Protein AF-A0A534KHP3-F1 (afdb_monomer_lite)

Secondary structure (DSSP, 8-state):
-IIIIIS---HHHHHHHHHHHHHT--S-HHHHHHHHHHHHHHHHHHHTT--HHHHHHHHHHHHHHHHHHHTT-

Radius of gyration: 12.61 Å; chains: 1; bounding box: 28×21×36 Å

pLDDT: mean 93.67, std 8.08, range [59.88, 98.62]

Structure (mmCIF, N/CA/C/O backbone):
data_AF-A0A534KHP3-F1
#
_entry.id   AF-A0A534KHP3-F1
#
loop_
_atom_site.group_PDB
_atom_site.id
_atom_site.type_symbol
_atom_site.label_atom_id
_atom_site.label_alt_id
_atom_site.label_comp_id
_atom_site.label_asym_id
_atom_site.label_e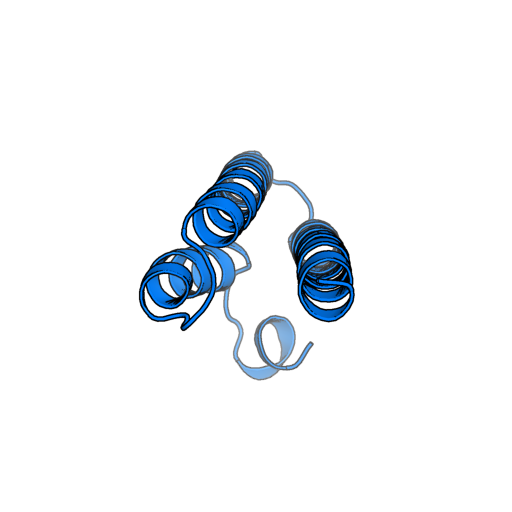ntity_id
_atom_site.label_seq_id
_atom_site.pdbx_PDB_ins_code
_atom_site.Cartn_x
_atom_site.Cartn_y
_atom_site.Cartn_z
_atom_site.occupancy
_atom_site.B_iso_or_equiv
_atom_site.auth_seq_id
_atom_site.auth_comp_id
_atom_site.auth_asym_id
_atom_site.auth_atom_id
_atom_site.pdbx_PDB_model_num
ATOM 1 N N . ASP A 1 1 ? 2.351 -15.073 -6.308 1.00 62.59 1 ASP A N 1
ATOM 2 C CA . ASP A 1 1 ? 3.062 -15.122 -7.605 1.00 62.59 1 ASP A CA 1
ATOM 3 C C . ASP A 1 1 ? 2.167 -15.052 -8.836 1.00 62.59 1 ASP A C 1
ATOM 5 O O . ASP A 1 1 ? 2.582 -14.434 -9.804 1.00 62.59 1 ASP A O 1
ATOM 9 N N . ARG A 1 2 ? 0.930 -15.572 -8.813 1.00 75.25 2 ARG A N 1
ATOM 10 C CA . ARG A 1 2 ? 0.024 -15.535 -9.981 1.00 75.25 2 ARG A CA 1
ATOM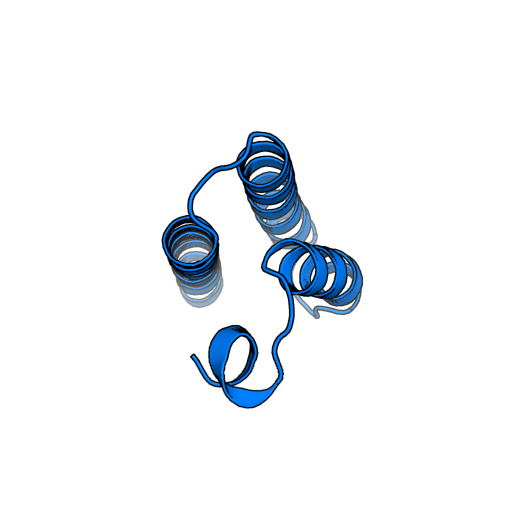 11 C C . ARG A 1 2 ? -0.160 -14.140 -10.605 1.00 75.25 2 ARG A C 1
ATOM 13 O O . ARG A 1 2 ? -0.122 -14.016 -11.816 1.00 75.25 2 ARG A O 1
ATOM 20 N N . LEU A 1 3 ? -0.315 -13.083 -9.804 1.00 79.56 3 LEU A N 1
ATOM 21 C CA . LEU A 1 3 ? -0.509 -11.717 -10.325 1.00 79.56 3 LEU A CA 1
ATOM 22 C C . LEU A 1 3 ? 0.705 -11.187 -11.106 1.00 79.56 3 LEU A C 1
ATOM 24 O O . LEU A 1 3 ? 0.531 -10.674 -12.205 1.00 79.56 3 LEU A O 1
ATOM 28 N N . LEU A 1 4 ? 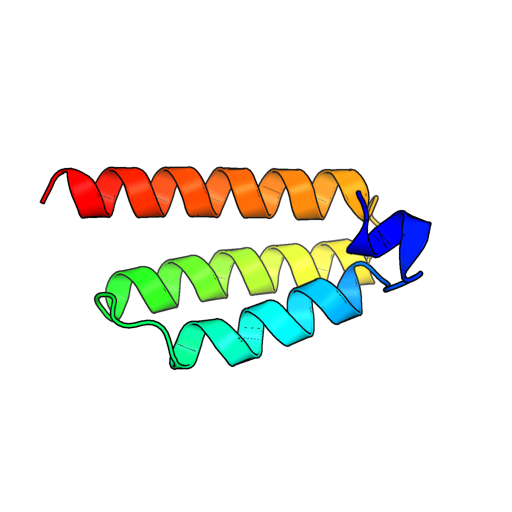1.914 -11.365 -10.566 1.00 77.88 4 LEU A N 1
ATOM 29 C CA . LEU A 1 4 ? 3.155 -10.907 -11.201 1.00 77.88 4 LEU A CA 1
ATOM 30 C C . LEU A 1 4 ? 3.565 -11.808 -12.378 1.00 77.88 4 LEU A C 1
ATOM 32 O O . LEU A 1 4 ? 3.998 -11.320 -13.412 1.00 77.88 4 LEU A O 1
ATOM 36 N N . ILE A 1 5 ? 3.431 -13.130 -12.224 1.00 76.44 5 ILE A N 1
ATOM 37 C CA . ILE A 1 5 ? 3.978 -14.112 -13.173 1.00 76.44 5 ILE A CA 1
ATOM 38 C C . ILE A 1 5 ? 2.940 -14.550 -14.210 1.00 76.44 5 ILE A C 1
ATOM 40 O O . ILE A 1 5 ? 3.232 -14.556 -15.400 1.00 76.44 5 ILE A O 1
ATOM 44 N N . GLU A 1 6 ? 1.735 -14.938 -13.783 1.00 76.56 6 GLU A N 1
ATOM 45 C CA . GLU A 1 6 ? 0.716 -15.480 -14.699 1.00 76.56 6 GLU A CA 1
ATOM 46 C C . GLU A 1 6 ? -0.076 -14.373 -15.398 1.00 76.56 6 GLU A C 1
ATOM 48 O O . GLU A 1 6 ? -0.384 -14.494 -16.579 1.00 76.56 6 GLU A O 1
ATOM 53 N N . TYR A 1 7 ? -0.408 -13.298 -14.678 1.00 78.38 7 TYR A N 1
ATOM 54 C CA . TYR A 1 7 ? -1.179 -12.177 -15.222 1.00 78.38 7 TYR A CA 1
ATOM 55 C C . TYR A 1 7 ? -0.309 -11.008 -15.700 1.00 78.38 7 TYR A C 1
ATOM 57 O O . TYR A 1 7 ? -0.843 -10.077 -16.297 1.00 78.38 7 TYR A O 1
ATOM 65 N N . GLY A 1 8 ? 1.009 -11.057 -15.465 1.00 83.69 8 GLY A N 1
ATOM 66 C CA . GLY A 1 8 ? 1.962 -10.051 -15.945 1.00 83.69 8 GLY A CA 1
ATOM 67 C C . GLY A 1 8 ? 1.709 -8.639 -15.413 1.00 83.69 8 GLY A C 1
ATOM 68 O O . GLY A 1 8 ? 2.062 -7.671 -16.082 1.00 83.69 8 GLY A O 1
ATOM 69 N N . LEU A 1 9 ? 1.055 -8.507 -14.255 1.00 89.06 9 LEU A N 1
ATOM 70 C CA . LEU A 1 9 ? 0.823 -7.204 -13.637 1.00 89.06 9 LEU A CA 1
ATOM 71 C C . LEU A 1 9 ? 2.135 -6.657 -13.079 1.00 89.06 9 LEU A C 1
ATOM 73 O O . LEU A 1 9 ? 2.886 -7.398 -12.445 1.00 89.06 9 LEU A O 1
ATOM 77 N N . SER A 1 10 ? 2.368 -5.358 -13.262 1.00 92.75 10 SER A N 1
ATOM 78 C CA . SER A 1 10 ? 3.484 -4.680 -12.603 1.00 92.75 10 SER A CA 1
ATOM 79 C C . SER A 1 10 ? 3.251 -4.588 -11.092 1.00 92.75 10 SER A C 1
ATOM 81 O O . SER A 1 10 ? 2.108 -4.577 -10.612 1.00 92.75 10 SER A O 1
ATOM 83 N N . GLY A 1 11 ? 4.335 -4.480 -10.323 1.00 93.06 11 GLY A N 1
ATOM 84 C CA . GLY A 1 11 ? 4.257 -4.202 -8.890 1.00 93.06 11 GLY A CA 1
ATOM 85 C C . GLY A 1 11 ? 3.504 -2.901 -8.608 1.00 93.06 11 GLY A C 1
ATOM 86 O O . GLY A 1 11 ? 2.689 -2.846 -7.688 1.00 93.06 11 GLY A O 1
ATOM 87 N N . GLU A 1 12 ? 3.709 -1.881 -9.443 1.00 94.94 12 GLU A N 1
ATOM 88 C CA . GLU A 1 12 ? 3.021 -0.592 -9.331 1.00 94.94 12 GLU A CA 1
ATOM 89 C C . GLU A 1 12 ? 1.503 -0.725 -9.513 1.00 94.94 12 GLU A C 1
ATOM 91 O O . GLU A 1 12 ? 0.733 -0.135 -8.755 1.00 94.94 12 GLU A O 1
ATOM 96 N N . ASP A 1 13 ? 1.039 -1.527 -10.476 1.00 94.94 13 ASP A N 1
ATOM 97 C CA . ASP A 1 13 ? -0.398 -1.733 -10.697 1.00 94.94 13 ASP A CA 1
ATOM 98 C C . ASP A 1 13 ? -1.059 -2.430 -9.509 1.00 94.94 13 ASP A C 1
ATOM 100 O O . ASP A 1 13 ? -2.161 -2.054 -9.097 1.00 94.94 13 ASP A O 1
ATOM 104 N N . ILE A 1 14 ? -0.363 -3.401 -8.910 1.00 95.38 14 ILE A N 1
ATOM 105 C CA . ILE A 1 14 ? -0.813 -4.052 -7.678 1.00 95.38 14 ILE A CA 1
ATOM 106 C C . ILE A 1 14 ? -0.944 -3.014 -6.557 1.00 95.38 14 ILE A C 1
ATOM 108 O O . ILE A 1 14 ? -1.982 -2.957 -5.897 1.00 95.38 14 ILE A O 1
ATOM 112 N N . VAL A 1 15 ? 0.064 -2.163 -6.356 1.00 97.00 15 VAL A N 1
ATOM 113 C CA . VAL A 1 15 ? 0.064 -1.142 -5.294 1.00 97.00 15 VAL A CA 1
ATOM 114 C C . VAL A 1 15 ? -1.029 -0.096 -5.507 1.00 97.00 15 VAL A C 1
ATOM 116 O O . VAL A 1 15 ? -1.768 0.213 -4.568 1.00 97.00 15 VAL A O 1
ATOM 119 N N . ARG A 1 16 ? -1.223 0.387 -6.739 1.00 96.00 16 ARG A N 1
ATOM 120 C CA . ARG A 1 16 ? -2.323 1.307 -7.083 1.00 96.00 16 ARG A CA 1
ATOM 121 C C . ARG A 1 16 ? -3.689 0.690 -6.810 1.00 96.00 16 ARG A C 1
ATOM 123 O O . ARG A 1 16 ? -4.590 1.383 -6.332 1.00 96.00 16 ARG A O 1
ATOM 130 N N . GLN A 1 17 ? -3.859 -0.599 -7.103 1.00 95.62 17 GLN A N 1
ATOM 131 C CA . GLN A 1 17 ? -5.109 -1.294 -6.822 1.00 95.62 17 GLN A CA 1
ATOM 132 C C . GLN A 1 17 ? -5.335 -1.450 -5.314 1.00 95.62 17 GLN A C 1
ATOM 134 O O . GLN A 1 17 ? -6.436 -1.172 -4.837 1.00 95.62 17 GLN A O 1
ATOM 139 N N . LEU A 1 18 ? -4.297 -1.814 -4.553 1.00 96.94 18 LEU A N 1
ATOM 140 C CA . LEU A 1 18 ? -4.363 -1.885 -3.091 1.00 96.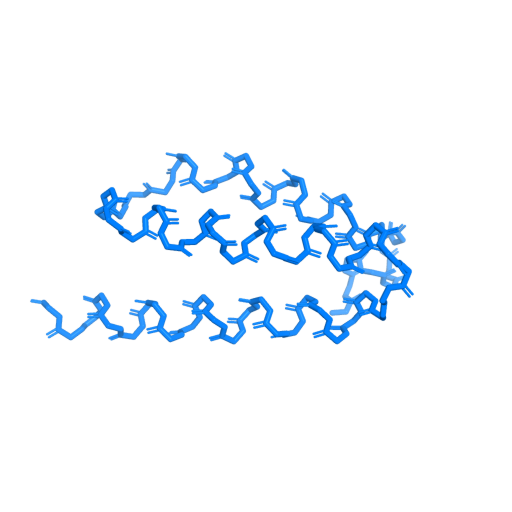94 18 LEU A CA 1
ATOM 141 C C . LEU A 1 18 ? -4.742 -0.533 -2.479 1.00 96.94 18 LEU A C 1
ATOM 143 O O . LEU A 1 18 ? -5.641 -0.487 -1.643 1.00 96.94 18 LEU A O 1
ATOM 147 N N . HIS A 1 19 ? -4.127 0.563 -2.937 1.00 97.62 19 HIS A N 1
ATOM 148 C CA . HIS A 1 19 ? -4.444 1.920 -2.483 1.00 97.62 19 HIS A CA 1
ATOM 149 C C . HIS A 1 19 ? -5.942 2.228 -2.598 1.00 97.62 19 HIS A C 1
ATOM 151 O O . HIS A 1 19 ? -6.552 2.707 -1.645 1.00 97.62 19 HIS A O 1
ATOM 157 N N . ARG A 1 20 ? -6.557 1.913 -3.746 1.00 96.88 20 ARG A N 1
ATOM 158 C CA . ARG A 1 20 ? -7.997 2.129 -3.969 1.00 96.88 20 ARG A CA 1
ATOM 159 C C . ARG A 1 20 ? -8.848 1.271 -3.035 1.00 96.88 20 ARG A C 1
ATOM 161 O O . ARG A 1 20 ? -9.789 1.777 -2.438 1.00 96.88 20 ARG A O 1
ATOM 168 N N . THR A 1 21 ? -8.490 -0.000 -2.874 1.00 97.06 21 THR A N 1
ATOM 169 C CA . THR A 1 21 ? -9.259 -0.953 -2.064 1.00 97.06 21 THR A CA 1
ATOM 170 C C . THR A 1 21 ? -9.203 -0.658 -0.562 1.00 97.06 21 THR A C 1
ATOM 172 O O . THR A 1 21 ? -10.144 -1.008 0.146 1.00 97.06 21 THR A O 1
ATOM 175 N N . VAL A 1 22 ? -8.163 0.016 -0.045 1.00 97.19 22 VAL A N 1
ATOM 176 C CA . VAL A 1 22 ? -8.074 0.346 1.395 1.00 97.19 22 VAL A CA 1
ATOM 177 C C . VAL A 1 22 ? -9.269 1.168 1.885 1.00 97.19 22 VAL A C 1
ATOM 179 O O . VAL A 1 22 ? -9.739 0.958 3.007 1.00 97.19 22 VAL A O 1
ATOM 182 N N . PHE A 1 23 ? -9.794 2.071 1.056 1.00 94.50 23 PHE A N 1
ATOM 183 C CA . PHE A 1 23 ? -10.930 2.913 1.433 1.00 94.50 23 PHE A CA 1
ATOM 184 C C . PHE A 1 23 ? -12.204 2.095 1.688 1.00 94.50 23 PHE A C 1
ATOM 186 O O . PHE A 1 23 ? -12.952 2.419 2.616 1.00 94.50 23 PHE A O 1
ATOM 193 N N . ASP A 1 24 ? -12.375 0.991 0.958 1.00 96.88 24 ASP A N 1
ATOM 194 C CA . ASP A 1 24 ? -13.536 0.098 1.028 1.00 96.88 24 ASP A CA 1
ATOM 195 C C . ASP A 1 24 ? -13.470 -0.901 2.197 1.00 96.88 24 ASP A C 1
ATOM 197 O O . ASP A 1 24 ? -14.434 -1.619 2.470 1.00 96.88 24 ASP A O 1
ATOM 201 N N . LEU A 1 25 ? -12.343 -0.971 2.915 1.00 96.38 25 LEU A N 1
ATOM 202 C CA . LEU A 1 25 ? -12.189 -1.892 4.040 1.00 96.38 25 LEU A CA 1
ATOM 203 C C . LEU A 1 25 ? -13.070 -1.479 5.227 1.00 96.38 25 LEU A C 1
ATOM 205 O O . LEU A 1 25 ? -13.098 -0.317 5.636 1.00 96.38 25 LEU A O 1
ATOM 209 N N . ASN A 1 26 ? -13.725 -2.458 5.850 1.00 96.38 26 ASN A N 1
ATOM 210 C CA . ASN A 1 26 ? -14.481 -2.264 7.087 1.00 96.38 26 ASN A CA 1
ATOM 211 C C . ASN A 1 26 ? -13.578 -2.441 8.323 1.00 96.38 26 ASN A C 1
ATOM 213 O O . ASN A 1 26 ? -13.720 -3.397 9.083 1.00 96.38 26 ASN A O 1
ATOM 217 N N . ILE A 1 27 ? -12.600 -1.547 8.477 1.00 96.19 27 ILE A N 1
ATOM 218 C CA . ILE A 1 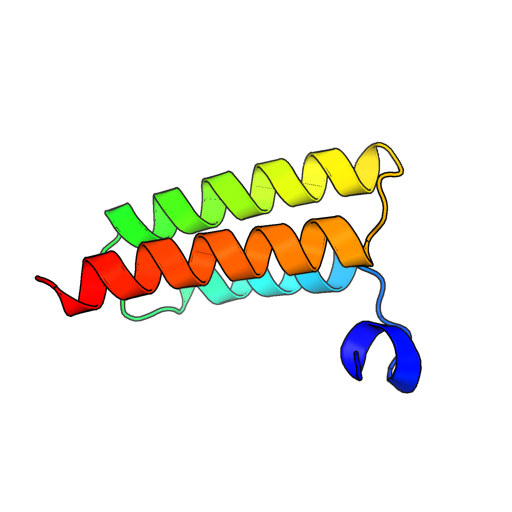27 ? -11.651 -1.498 9.601 1.00 96.19 27 ILE A CA 1
ATOM 219 C C . ILE A 1 27 ? -11.578 -0.067 10.160 1.00 96.19 27 ILE A C 1
ATOM 221 O O . ILE A 1 27 ? -11.950 0.865 9.442 1.00 96.19 27 ILE A O 1
ATOM 225 N N . PRO A 1 28 ? -11.076 0.139 11.394 1.00 97.44 28 PRO A N 1
ATOM 226 C CA . PRO A 1 28 ? -10.898 1.476 11.957 1.00 97.44 28 PRO A CA 1
ATOM 227 C C . PRO A 1 28 ? -10.056 2.396 11.062 1.00 97.44 28 PRO A C 1
ATOM 229 O O . PRO A 1 28 ? -9.065 1.958 10.471 1.00 97.44 28 PRO A O 1
ATOM 232 N N . ASP A 1 29 ? -10.398 3.686 11.023 1.00 97.25 29 ASP A N 1
ATOM 233 C CA . ASP A 1 29 ? -9.706 4.679 10.188 1.00 97.25 29 ASP A CA 1
ATOM 234 C C . ASP A 1 29 ? -8.212 4.788 10.514 1.00 97.25 29 ASP A C 1
ATOM 236 O O . ASP A 1 29 ? -7.387 4.899 9.612 1.00 97.25 29 ASP A O 1
ATOM 240 N N . GLU A 1 30 ? -7.839 4.661 11.790 1.00 96.62 30 GLU A N 1
ATOM 241 C CA . GLU A 1 30 ? -6.435 4.617 12.218 1.00 96.62 30 GLU A CA 1
ATOM 242 C C . GLU A 1 30 ? -5.662 3.489 11.510 1.00 96.62 30 GLU A C 1
ATOM 244 O O . GLU A 1 30 ? -4.526 3.669 11.067 1.00 96.62 30 GLU A O 1
ATOM 249 N N . SER A 1 31 ? -6.290 2.325 11.344 1.00 97.50 31 SER A N 1
ATOM 250 C CA . SER A 1 31 ? -5.694 1.208 10.616 1.00 97.50 31 SER A CA 1
ATOM 251 C C . SER A 1 31 ? -5.624 1.487 9.120 1.00 97.50 31 SER A C 1
ATOM 253 O O . SER A 1 31 ? -4.598 1.177 8.519 1.00 97.50 31 SER A O 1
ATOM 255 N N . LYS A 1 32 ? -6.642 2.124 8.520 1.00 98.12 32 LYS A N 1
ATOM 256 C CA . LYS A 1 32 ? -6.583 2.554 7.110 1.00 98.12 32 LYS A CA 1
ATOM 257 C C . LYS A 1 32 ? -5.410 3.500 6.866 1.00 98.12 32 LYS A C 1
ATOM 259 O O . LYS A 1 32 ? -4.651 3.282 5.928 1.00 98.12 32 LYS A O 1
ATOM 264 N N . VAL A 1 33 ? -5.211 4.491 7.738 1.00 98.12 33 VAL A N 1
ATOM 265 C CA . VAL A 1 33 ? -4.082 5.434 7.660 1.00 98.12 33 VAL A CA 1
ATOM 266 C C . VAL A 1 33 ? -2.745 4.693 7.688 1.00 98.12 33 VAL A C 1
ATOM 268 O O . VAL A 1 33 ? -1.885 4.945 6.847 1.00 98.12 33 VAL A O 1
ATOM 271 N N . ARG A 1 34 ? -2.580 3.723 8.594 1.00 98.19 34 ARG A N 1
ATOM 272 C CA . ARG A 1 34 ? -1.350 2.916 8.675 1.00 98.19 34 ARG A CA 1
ATOM 273 C C . ARG A 1 34 ? -1.119 2.037 7.446 1.00 98.19 34 ARG A C 1
ATOM 275 O O . ARG A 1 34 ? 0.030 1.831 7.065 1.00 98.19 34 ARG A O 1
ATOM 282 N N . LEU A 1 35 ? -2.180 1.513 6.829 1.00 98.44 35 LEU A N 1
ATOM 283 C CA . LEU A 1 35 ? -2.063 0.783 5.563 1.00 98.44 35 LEU A CA 1
ATOM 284 C C . LEU A 1 35 ? -1.635 1.724 4.429 1.00 98.44 35 LEU A C 1
ATOM 286 O O . LEU A 1 35 ? -0.717 1.385 3.687 1.00 98.44 35 LEU A O 1
ATOM 290 N N . LEU A 1 36 ? -2.255 2.905 4.324 1.00 98.50 36 LEU A N 1
ATOM 291 C CA . LEU A 1 36 ? -1.938 3.907 3.299 1.00 98.50 36 LEU A CA 1
ATOM 292 C C . LEU A 1 36 ? -0.485 4.390 3.385 1.00 98.50 36 LEU A C 1
ATOM 294 O O . LEU A 1 36 ? 0.167 4.500 2.351 1.00 98.50 36 LEU A O 1
ATOM 298 N N . ASP A 1 37 ? 0.040 4.604 4.593 1.00 98.62 37 ASP A N 1
ATOM 299 C CA . ASP A 1 37 ? 1.448 4.960 4.821 1.00 98.62 37 ASP A CA 1
ATOM 300 C C . ASP A 1 37 ? 2.407 3.918 4.213 1.00 98.62 37 ASP A C 1
ATOM 302 O O . ASP A 1 37 ? 3.303 4.246 3.433 1.00 98.62 37 ASP A O 1
ATOM 306 N N . ARG A 1 38 ? 2.153 2.628 4.469 1.00 98.56 38 ARG A N 1
ATOM 307 C CA . ARG A 1 38 ? 2.981 1.529 3.939 1.00 98.56 38 ARG A CA 1
ATOM 308 C C . ARG A 1 38 ? 2.828 1.325 2.440 1.00 98.56 38 ARG A C 1
ATOM 310 O O . ARG A 1 38 ? 3.805 0.979 1.772 1.00 98.56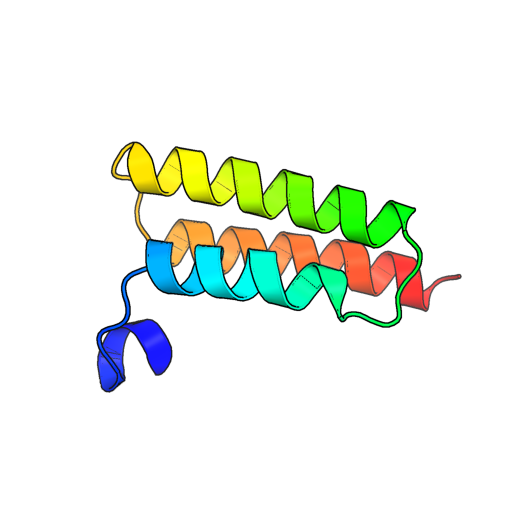 38 ARG A O 1
ATOM 317 N N . ILE A 1 39 ? 1.630 1.552 1.908 1.00 98.50 39 ILE A N 1
ATOM 318 C CA . ILE A 1 39 ? 1.380 1.560 0.464 1.00 98.50 39 ILE A CA 1
ATOM 319 C C . ILE A 1 39 ? 2.193 2.676 -0.195 1.00 98.50 39 ILE A C 1
ATOM 321 O O . ILE A 1 39 ? 2.890 2.399 -1.165 1.00 98.50 39 ILE A O 1
ATOM 325 N N . GLY A 1 40 ? 2.153 3.897 0.344 1.00 98.38 40 GLY A N 1
ATOM 326 C CA . GLY A 1 40 ? 2.891 5.041 -0.198 1.00 98.38 40 GLY A CA 1
ATOM 327 C C . GLY A 1 40 ? 4.408 4.846 -0.162 1.00 98.38 40 GLY A C 1
ATOM 328 O O . GLY A 1 40 ? 5.088 5.113 -1.149 1.00 98.38 40 GLY A O 1
ATOM 329 N N . GLU A 1 41 ? 4.945 4.304 0.934 1.00 98.56 41 GLU A N 1
ATOM 330 C CA . GLU A 1 41 ? 6.366 3.939 1.019 1.00 98.56 41 GLU A CA 1
ATOM 331 C C . GLU A 1 41 ? 6.751 2.890 -0.037 1.00 98.56 41 GLU A C 1
ATOM 333 O O . GLU A 1 41 ? 7.812 2.975 -0.658 1.00 98.56 41 GLU A O 1
ATOM 338 N N . THR A 1 42 ? 5.881 1.905 -0.256 1.00 98.56 42 THR A N 1
ATOM 339 C CA . THR A 1 42 ? 6.102 0.862 -1.260 1.00 98.56 42 THR A CA 1
ATOM 340 C C . THR A 1 42 ? 6.060 1.434 -2.679 1.00 98.56 42 THR A C 1
ATOM 342 O O . THR A 1 42 ? 6.966 1.154 -3.460 1.00 98.56 42 THR A O 1
ATOM 345 N N . ASP A 1 43 ? 5.070 2.272 -2.995 1.00 98.38 43 ASP A N 1
ATOM 346 C CA . ASP A 1 43 ? 4.926 2.958 -4.287 1.00 98.38 43 ASP A CA 1
ATOM 347 C C . ASP A 1 43 ? 6.164 3.800 -4.627 1.00 98.38 43 ASP A C 1
ATOM 349 O O . ASP A 1 43 ? 6.730 3.687 -5.718 1.00 98.38 43 ASP A O 1
ATOM 353 N N . PHE A 1 44 ? 6.656 4.561 -3.646 1.00 98.25 44 PHE A N 1
ATOM 354 C CA . PHE A 1 44 ? 7.893 5.324 -3.775 1.00 98.25 44 PHE A CA 1
ATOM 355 C C . PHE A 1 44 ? 9.083 4.417 -4.116 1.00 98.25 44 PHE A C 1
ATOM 357 O O . PHE A 1 44 ? 9.791 4.655 -5.090 1.00 98.25 44 PHE A O 1
ATOM 364 N N . ARG A 1 45 ? 9.288 3.330 -3.361 1.00 98.19 45 ARG A N 1
ATOM 365 C CA . ARG A 1 45 ? 10.420 2.414 -3.589 1.00 98.19 45 ARG A CA 1
ATOM 366 C C . ARG A 1 45 ? 10.350 1.703 -4.939 1.00 98.19 45 ARG A C 1
ATOM 368 O O . ARG A 1 45 ? 11.398 1.473 -5.543 1.00 98.19 45 ARG A O 1
ATOM 375 N N . LEU A 1 46 ? 9.152 1.328 -5.388 1.00 97.25 46 LEU A N 1
ATOM 376 C CA . LEU A 1 46 ? 8.946 0.748 -6.716 1.00 97.25 46 LEU A CA 1
ATOM 377 C C . LEU A 1 46 ? 9.316 1.749 -7.813 1.00 97.25 46 LEU A C 1
ATOM 379 O O . LEU A 1 46 ? 10.077 1.392 -8.708 1.00 97.25 46 LEU A O 1
ATOM 383 N N . THR A 1 47 ? 8.875 3.003 -7.677 1.00 96.50 47 THR A N 1
ATOM 384 C CA . THR A 1 47 ? 9.205 4.094 -8.611 1.00 96.50 47 THR A CA 1
ATOM 385 C C . THR A 1 47 ? 10.719 4.338 -8.698 1.00 96.50 47 THR A C 1
ATOM 387 O O . THR A 1 47 ? 11.246 4.610 -9.773 1.00 96.50 47 THR A O 1
ATOM 390 N N . GLU A 1 48 ? 11.446 4.157 -7.591 1.00 98.00 48 GLU A N 1
ATOM 391 C CA . GLU A 1 48 ? 12.917 4.232 -7.537 1.00 98.00 48 GLU A CA 1
ATOM 392 C C . GLU A 1 48 ? 13.630 2.988 -8.123 1.00 98.00 48 GLU A C 1
ATOM 394 O O . GLU A 1 48 ? 14.853 2.865 -8.038 1.00 98.00 48 GLU A O 1
ATOM 399 N N . GLY A 1 49 ? 12.897 2.037 -8.711 1.00 96.12 49 GLY A N 1
ATOM 400 C CA . GLY A 1 49 ? 13.458 0.848 -9.363 1.00 96.12 49 GLY A CA 1
ATOM 401 C C . GLY A 1 49 ? 13.801 -0.302 -8.411 1.00 96.12 49 GLY A C 1
ATOM 402 O O . GLY A 1 49 ? 14.618 -1.165 -8.743 1.00 96.12 49 GLY A O 1
ATOM 403 N N . SER A 1 50 ? 13.204 -0.335 -7.215 1.00 96.56 50 SER A N 1
ATOM 404 C CA . SER A 1 50 ? 13.381 -1.459 -6.289 1.00 96.56 50 SER A CA 1
ATOM 405 C C . SER A 1 50 ? 12.758 -2.755 -6.820 1.00 96.56 50 SER A C 1
ATOM 407 O O . SER A 1 50 ? 11.846 -2.753 -7.639 1.00 96.56 50 SER A O 1
ATOM 409 N N . SER A 1 51 ? 13.202 -3.897 -6.283 1.00 96.19 51 SER A N 1
ATOM 410 C CA . SER A 1 51 ? 12.626 -5.204 -6.622 1.00 96.19 51 SER A CA 1
ATOM 411 C C . SER A 1 51 ? 11.144 -5.296 -6.246 1.00 96.19 51 SER A C 1
ATOM 413 O O . SER A 1 51 ? 10.803 -5.310 -5.061 1.00 96.19 51 SER A O 1
ATOM 415 N N . GLU A 1 52 ? 10.280 -5.454 -7.251 1.00 94.69 52 GLU A N 1
ATOM 416 C CA . GLU A 1 52 ? 8.828 -5.557 -7.072 1.00 94.69 52 GLU A CA 1
ATOM 417 C C . GLU A 1 52 ? 8.438 -6.655 -6.084 1.00 94.69 52 GLU A C 1
ATOM 419 O O . GLU A 1 52 ? 7.706 -6.414 -5.127 1.00 94.69 52 GLU A O 1
ATOM 424 N N . ARG A 1 53 ? 8.988 -7.861 -6.273 1.00 93.81 53 ARG A N 1
ATOM 425 C CA . ARG A 1 53 ? 8.688 -9.026 -5.434 1.00 93.81 53 ARG A CA 1
ATOM 426 C C . ARG A 1 53 ? 8.995 -8.753 -3.962 1.00 93.81 53 ARG A C 1
ATOM 428 O O . ARG A 1 53 ? 8.141 -8.990 -3.115 1.00 93.81 53 ARG A O 1
ATOM 435 N N . ILE A 1 54 ? 10.178 -8.210 -3.674 1.00 96.69 54 ILE A N 1
ATOM 436 C CA . ILE A 1 54 ? 10.612 -7.916 -2.302 1.00 96.69 54 ILE A CA 1
ATOM 437 C C . ILE A 1 54 ? 9.721 -6.840 -1.673 1.00 96.69 54 ILE A C 1
ATOM 439 O O . ILE A 1 54 ? 9.314 -6.981 -0.520 1.00 96.69 54 ILE A O 1
ATOM 443 N N . GLN A 1 55 ? 9.392 -5.778 -2.412 1.00 97.81 55 GLN A N 1
ATOM 444 C CA . GLN A 1 55 ? 8.562 -4.702 -1.869 1.00 97.81 55 GLN A CA 1
ATOM 445 C C . GLN A 1 55 ? 7.121 -5.160 -1.607 1.00 97.81 55 GLN A C 1
ATOM 447 O O . GLN A 1 55 ? 6.575 -4.863 -0.546 1.00 97.81 55 GLN A O 1
ATOM 452 N N . ILE A 1 56 ? 6.524 -5.949 -2.506 1.00 96.75 56 ILE A N 1
ATOM 453 C CA . ILE A 1 56 ? 5.183 -6.516 -2.298 1.00 96.75 56 ILE A CA 1
ATOM 454 C C . ILE A 1 56 ? 5.170 -7.488 -1.110 1.00 96.75 56 ILE A C 1
ATOM 456 O O . ILE A 1 56 ? 4.267 -7.420 -0.277 1.00 96.75 56 ILE A O 1
ATOM 460 N N . GLU A 1 57 ? 6.172 -8.363 -0.979 1.00 96.88 57 GLU A N 1
ATOM 461 C CA . GLU A 1 57 ? 6.294 -9.262 0.179 1.00 96.88 57 GLU A CA 1
ATOM 462 C C . GLU A 1 57 ? 6.434 -8.473 1.492 1.00 96.88 57 GLU A C 1
ATOM 464 O O . GLU A 1 57 ? 5.770 -8.790 2.482 1.00 96.88 57 GLU A O 1
ATOM 469 N N . SER A 1 58 ? 7.226 -7.394 1.487 1.00 98.25 58 SER A N 1
ATOM 470 C CA . SER A 1 58 ? 7.365 -6.487 2.633 1.00 98.25 58 SER A CA 1
ATOM 471 C C . SER A 1 58 ? 6.044 -5.796 2.991 1.00 98.25 58 SER A C 1
ATOM 473 O O . SER A 1 58 ? 5.686 -5.720 4.169 1.00 98.25 58 SER A O 1
ATOM 475 N N . LEU A 1 59 ? 5.293 -5.314 1.997 1.00 98.25 59 LEU A N 1
ATOM 476 C CA . LEU A 1 59 ? 3.992 -4.675 2.200 1.00 98.25 59 LEU A CA 1
ATOM 477 C C . LEU A 1 59 ? 2.981 -5.644 2.832 1.00 98.25 59 LEU A C 1
ATOM 479 O O . LEU A 1 59 ? 2.305 -5.294 3.801 1.00 98.25 59 LEU A O 1
ATOM 483 N N . LEU A 1 60 ? 2.926 -6.885 2.341 1.00 97.88 60 LEU A N 1
ATOM 484 C CA . LEU A 1 60 ? 2.062 -7.930 2.898 1.00 97.88 60 LEU A CA 1
ATOM 485 C C . LEU A 1 60 ? 2.433 -8.277 4.346 1.00 97.88 60 LEU A C 1
ATOM 487 O O . LEU A 1 60 ? 1.541 -8.471 5.174 1.00 97.88 60 LEU A O 1
ATOM 491 N N . ALA A 1 61 ? 3.726 -8.308 4.678 1.00 98.44 61 ALA A N 1
ATOM 492 C CA . ALA A 1 61 ? 4.175 -8.509 6.053 1.00 98.44 61 ALA A CA 1
ATOM 493 C C . ALA A 1 61 ? 3.694 -7.376 6.978 1.00 98.44 61 ALA A C 1
ATOM 495 O O . ALA A 1 61 ? 3.166 -7.646 8.059 1.00 98.44 61 ALA A O 1
ATOM 496 N N . HIS A 1 62 ? 3.790 -6.115 6.541 1.00 98.25 62 HIS A N 1
ATOM 497 C CA . HIS A 1 62 ? 3.246 -4.982 7.295 1.00 98.25 62 HIS A CA 1
ATOM 498 C C . HIS A 1 62 ? 1.728 -5.079 7.487 1.00 98.25 62 HIS A C 1
ATOM 500 O O . HIS A 1 62 ? 1.235 -4.832 8.590 1.00 98.25 62 HIS A O 1
ATOM 506 N N . PHE A 1 63 ? 0.987 -5.480 6.452 1.00 97.56 63 PHE A N 1
ATOM 507 C CA . PHE A 1 63 ? -0.463 -5.667 6.549 1.00 97.56 63 PHE A CA 1
ATOM 508 C C . PHE A 1 63 ? -0.823 -6.767 7.549 1.00 97.56 63 PHE A C 1
ATOM 510 O O . PHE A 1 63 ? -1.737 -6.586 8.353 1.00 97.56 63 PHE A O 1
ATOM 517 N N . ALA A 1 64 ? -0.080 -7.876 7.553 1.00 97.88 64 ALA A N 1
ATOM 518 C CA . ALA A 1 64 ? -0.279 -8.958 8.511 1.00 97.88 64 ALA A CA 1
ATOM 519 C C . ALA A 1 64 ? -0.070 -8.488 9.960 1.00 97.88 64 ALA A C 1
ATOM 521 O O . ALA A 1 64 ? -0.867 -8.837 10.830 1.00 97.88 64 ALA A O 1
ATOM 522 N N . LEU A 1 65 ? 0.950 -7.663 10.225 1.00 97.62 65 LEU A N 1
ATOM 523 C CA . LEU A 1 65 ? 1.192 -7.096 11.558 1.00 97.62 65 LEU A CA 1
ATOM 524 C C . LEU A 1 65 ? 0.049 -6.174 12.007 1.00 97.62 65 LEU A C 1
ATOM 526 O O . LEU A 1 65 ? -0.460 -6.328 13.116 1.00 97.62 65 LEU A O 1
ATOM 530 N N . ILE A 1 66 ? -0.417 -5.281 11.127 1.00 96.50 66 ILE A N 1
ATOM 531 C CA . ILE A 1 66 ? -1.564 -4.401 11.411 1.00 96.50 66 ILE A CA 1
ATOM 532 C C . ILE A 1 66 ? -2.829 -5.233 11.682 1.00 96.50 66 ILE A C 1
ATOM 534 O O . ILE A 1 66 ? -3.557 -4.966 12.637 1.00 96.50 66 ILE A O 1
ATOM 538 N N . GLY A 1 67 ? -3.071 -6.277 10.884 1.00 95.81 67 GLY A N 1
ATOM 539 C CA . GLY A 1 67 ? -4.194 -7.196 11.077 1.00 95.81 67 GLY A CA 1
ATOM 540 C C . GLY A 1 67 ? -4.131 -7.958 12.405 1.00 95.81 67 GLY A C 1
ATOM 541 O O . GLY A 1 67 ? -5.147 -8.108 13.076 1.00 95.81 67 GLY A O 1
ATOM 542 N N . GLN A 1 68 ? -2.943 -8.393 12.837 1.00 96.19 68 GLN A N 1
ATOM 543 C CA . GLN A 1 68 ? -2.770 -9.048 14.140 1.00 96.19 68 GLN A CA 1
ATOM 544 C C . GLN A 1 68 ? -3.076 -8.118 15.316 1.00 96.19 68 GLN A C 1
ATOM 546 O O . GLN A 1 68 ? -3.601 -8.574 16.329 1.00 96.19 68 GLN A O 1
ATOM 551 N N . GLU A 1 69 ? -2.738 -6.834 15.213 1.00 93.88 69 GLU A N 1
ATOM 552 C CA . GLU A 1 69 ? -3.067 -5.844 16.242 1.00 93.88 69 GLU A CA 1
ATOM 553 C C . GLU A 1 69 ? -4.575 -5.581 16.324 1.00 93.88 69 GLU A C 1
ATOM 555 O O . GLU A 1 69 ? -5.100 -5.413 17.423 1.00 93.88 69 GLU A O 1
ATOM 560 N N . LEU A 1 70 ? -5.274 -5.602 15.184 1.00 92.06 70 LEU A N 1
ATOM 561 C CA . LEU A 1 70 ? -6.734 -5.499 15.133 1.00 92.06 70 LEU A CA 1
ATOM 562 C C . LEU A 1 70 ? -7.421 -6.689 15.805 1.00 92.06 70 LEU A C 1
ATOM 564 O O . LEU A 1 70 ? -8.344 -6.484 16.580 1.00 92.06 70 LEU A O 1
ATOM 568 N N . SER A 1 71 ? -6.941 -7.912 15.569 1.00 89.31 71 SER A N 1
ATOM 569 C CA . SER A 1 71 ? -7.510 -9.127 16.174 1.00 89.31 71 SER A CA 1
ATOM 570 C C . SER A 1 71 ? -7.271 -9.256 17.684 1.00 89.31 71 SER A C 1
ATOM 572 O O . SER A 1 71 ? -7.842 -10.140 18.317 1.00 89.31 71 SER A O 1
ATOM 574 N N . LYS A 1 72 ? -6.378 -8.440 18.257 1.00 81.69 72 LYS A N 1
ATOM 575 C CA . LYS A 1 72 ? -6.075 -8.421 19.698 1.00 81.69 72 LYS A CA 1
ATOM 576 C C . LYS A 1 72 ? -6.915 -7.403 20.480 1.00 81.69 72 LYS A C 1
ATOM 578 O O . LYS A 1 72 ? -6.847 -7.423 21.708 1.00 81.69 72 LYS A O 1
ATOM 583 N N . LYS A 1 73 ? -7.625 -6.505 19.792 1.00 59.88 73 LYS A N 1
ATOM 584 C CA . LYS A 1 73 ? -8.559 -5.536 20.383 1.00 59.88 73 LYS A CA 1
ATOM 585 C C . LYS A 1 73 ? -9.965 -6.124 20.423 1.00 59.88 73 LYS A C 1
ATOM 587 O O . LYS A 1 73 ? -10.672 -5.804 21.400 1.00 59.88 73 LYS A O 1
#

Sequence (73 aa):
DRLLIEYGLSGEDIVRQLHRTVFDLNIPDESKVRLLDRIGETDFRLTEGSSERIQIESLLAHFALIGQELSKK

Foldseek 3Di:
DCVCPVVVDFLLNVLVVQLVCLVVDPDDVVLSVQLNVLSVVLNVCVVVVDDSVVSVVVSVVSNVVSVVVRVVD